Protein AF-A0A9X4P8D5-F1 (afdb_monomer)

pLDDT: mean 91.89, std 6.17, range [58.91, 96.31]

Solvent-accessible surface area (backbone atoms only — not comparable to full-atom values): 3896 Å² total; per-residue (Å²): 132,60,66,68,60,53,50,52,50,48,52,50,52,53,50,54,51,52,51,51,53,50,49,51,36,71,74,70,42,54,53,92,77,44,84,52,66,67,61,25,48,54,52,46,51,55,56,48,55,53,52,51,52,53,53,52,48,55,50,51,47,50,44,68,76,70,54,128

Secondary structure (DSSP, 8-state):
--HHHHHHHHHHHHHHHHHHHHHHHHHH--GGG---HHHHHHHHHHHHHHHHHHHHHHHHHHHHHH--

Nearest PDB structures (foldseek):
  4ijj-assembly1_A  TM=8.113E-01  e=3.075E+00  Pseudomonas aeruginosa UCBPP-PA14
  6jyi-assembly1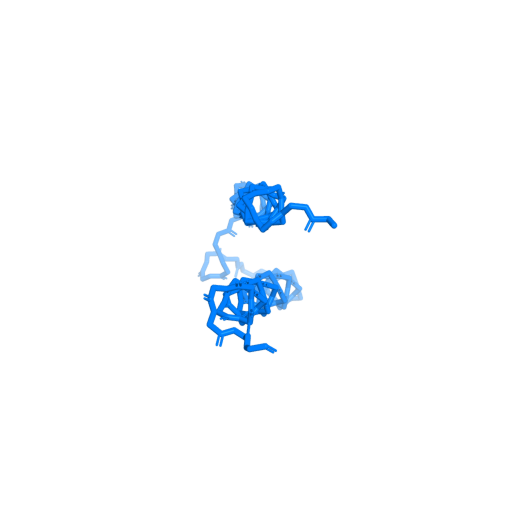_B  TM=7.650E-01  e=4.985E+00  Bacillus cereus ATCC 14579

Sequence (68 aa):
MDKDRLLALLDRIAFEEQCLRNQIIVIAGKPETIQDDILKHQITVALWHSGEVKGLINLAKKVVEYGE

Radius of gyration: 15.39 Å; Cα contacts (8 Å, |Δi|>4): 33; chains: 1; bounding box: 33×18×42 Å

Structure (mmCIF, N/CA/C/O backbone):
data_AF-A0A9X4P8D5-F1
#
_entry.id   AF-A0A9X4P8D5-F1
#
loop_
_atom_site.group_PDB
_atom_site.id
_atom_site.type_symbol
_atom_site.label_atom_id
_atom_site.label_alt_id
_atom_site.label_comp_id
_atom_site.label_asym_id
_atom_site.label_entity_id
_atom_site.label_seq_id
_atom_site.pdbx_PDB_ins_code
_atom_site.Cartn_x
_atom_site.Cartn_y
_atom_site.Cartn_z
_atom_site.occupancy
_atom_site.B_iso_or_equiv
_atom_site.auth_seq_id
_atom_site.auth_comp_id
_atom_site.auth_asym_id
_atom_site.auth_atom_id
_atom_site.pdbx_PDB_model_num
ATOM 1 N N . MET A 1 1 ? 9.361 4.206 -25.218 1.00 61.94 1 MET A N 1
ATOM 2 C CA . MET A 1 1 ? 9.084 4.750 -23.872 1.00 61.94 1 MET A CA 1
ATOM 3 C C . MET A 1 1 ? 10.277 4.376 -23.017 1.00 61.94 1 MET A C 1
ATOM 5 O O . MET A 1 1 ? 10.637 3.211 -23.034 1.00 61.94 1 MET A O 1
ATOM 9 N N . ASP A 1 2 ? 10.948 5.355 -22.416 1.00 86.94 2 ASP A N 1
ATOM 10 C CA . ASP A 1 2 ? 12.218 5.149 -21.710 1.00 86.94 2 ASP A CA 1
ATOM 11 C C . ASP A 1 2 ? 12.011 4.324 -20.426 1.00 86.94 2 ASP A C 1
ATOM 13 O O . ASP A 1 2 ? 11.067 4.590 -19.674 1.00 86.94 2 ASP A O 1
ATOM 17 N N . LYS A 1 3 ? 12.857 3.315 -20.201 1.00 88.62 3 LYS A N 1
ATOM 18 C CA . LYS A 1 3 ? 12.793 2.390 -19.057 1.00 88.62 3 LYS A CA 1
ATOM 19 C C . LYS A 1 3 ? 12.825 3.156 -17.738 1.00 88.62 3 LYS A C 1
ATOM 21 O O . LYS A 1 3 ? 11.998 2.911 -16.860 1.00 88.62 3 LYS A O 1
ATOM 26 N N . ASP A 1 4 ? 13.692 4.157 -17.653 1.00 90.50 4 ASP A N 1
ATOM 27 C CA . ASP A 1 4 ? 13.848 4.992 -16.462 1.00 90.50 4 ASP A CA 1
ATOM 28 C C . ASP A 1 4 ? 12.579 5.798 -16.171 1.00 90.50 4 ASP A C 1
ATOM 30 O O . ASP A 1 4 ? 12.159 5.951 -15.023 1.00 90.50 4 ASP A O 1
ATOM 34 N N . ARG A 1 5 ? 11.891 6.248 -17.225 1.00 92.75 5 ARG A N 1
ATOM 35 C CA . ARG A 1 5 ? 10.624 6.972 -17.092 1.00 92.75 5 ARG A CA 1
ATOM 36 C C . ARG A 1 5 ? 9.503 6.071 -16.576 1.00 92.75 5 ARG A C 1
ATOM 38 O O . ARG A 1 5 ? 8.668 6.540 -15.805 1.00 92.75 5 ARG A O 1
ATOM 45 N N . LEU A 1 6 ? 9.465 4.803 -16.985 1.00 92.31 6 LEU A N 1
ATOM 46 C CA . LEU A 1 6 ? 8.505 3.831 -16.453 1.00 92.31 6 LEU A CA 1
ATOM 47 C C . LEU A 1 6 ? 8.765 3.531 -14.978 1.00 92.31 6 LEU A C 1
ATOM 49 O O . LEU A 1 6 ? 7.822 3.537 -14.190 1.00 92.31 6 LEU A O 1
ATOM 53 N N . LEU A 1 7 ? 10.026 3.321 -14.597 1.00 94.50 7 LEU A N 1
ATOM 54 C CA . LEU A 1 7 ? 10.395 3.090 -13.200 1.00 94.50 7 LEU A CA 1
ATOM 55 C C . LEU A 1 7 ? 10.025 4.287 -12.321 1.00 94.50 7 LEU A C 1
ATOM 57 O O . LEU A 1 7 ? 9.356 4.105 -11.306 1.00 94.50 7 LEU A O 1
ATOM 61 N N . ALA A 1 8 ? 10.322 5.509 -12.769 1.00 94.81 8 ALA A N 1
ATOM 62 C CA . ALA A 1 8 ? 9.943 6.728 -12.057 1.00 94.81 8 ALA A CA 1
ATOM 63 C C . ALA A 1 8 ? 8.417 6.878 -11.891 1.00 94.81 8 ALA A C 1
ATOM 65 O O . ALA A 1 8 ? 7.941 7.344 -10.854 1.00 94.81 8 ALA A O 1
ATOM 66 N N . LEU A 1 9 ? 7.625 6.473 -12.892 1.00 95.00 9 LEU A N 1
ATOM 67 C CA . LEU A 1 9 ? 6.163 6.453 -12.776 1.00 95.00 9 LEU A CA 1
ATOM 68 C C . LEU A 1 9 ? 5.692 5.419 -11.747 1.00 95.00 9 LEU A C 1
ATOM 70 O O . LEU A 1 9 ? 4.827 5.730 -10.931 1.00 95.00 9 LEU A O 1
ATOM 74 N N . LEU A 1 10 ? 6.272 4.218 -11.751 1.00 95.12 10 LEU A N 1
ATOM 75 C CA . LEU A 1 10 ? 5.953 3.169 -10.780 1.00 95.12 10 LEU A CA 1
ATOM 76 C C . LEU A 1 10 ? 6.336 3.575 -9.350 1.00 95.12 10 LEU A C 1
ATOM 78 O O . LEU A 1 10 ? 5.572 3.314 -8.421 1.00 95.12 10 LEU A O 1
ATOM 82 N N . ASP A 1 11 ? 7.470 4.254 -9.167 1.00 95.12 11 ASP A N 1
ATOM 83 C CA . ASP A 1 11 ? 7.878 4.835 -7.882 1.00 95.12 11 ASP A CA 1
ATOM 84 C C . ASP A 1 11 ? 6.884 5.877 -7.386 1.00 95.12 11 ASP A C 1
ATOM 86 O O . ASP A 1 11 ? 6.481 5.850 -6.221 1.00 95.12 11 ASP A O 1
ATOM 90 N N . ARG A 1 12 ? 6.435 6.767 -8.276 1.00 96.00 12 ARG A N 1
ATOM 91 C CA . ARG A 1 12 ? 5.427 7.766 -7.926 1.00 96.00 12 ARG A CA 1
ATOM 92 C C . ARG A 1 12 ? 4.118 7.111 -7.497 1.00 96.00 12 ARG A C 1
ATOM 94 O O . ARG A 1 12 ? 3.566 7.500 -6.478 1.00 96.00 12 ARG A O 1
ATOM 101 N N . ILE A 1 13 ? 3.636 6.108 -8.229 1.00 94.19 13 ILE A N 1
ATOM 102 C CA . ILE A 1 13 ? 2.402 5.397 -7.863 1.00 94.19 13 ILE A CA 1
ATOM 103 C C . ILE A 1 13 ? 2.563 4.707 -6.499 1.00 94.19 13 ILE A C 1
ATOM 105 O O . ILE A 1 13 ? 1.661 4.793 -5.670 1.00 94.19 13 ILE A O 1
ATOM 109 N N . ALA A 1 14 ? 3.713 4.078 -6.232 1.00 94.25 14 ALA A N 1
ATOM 110 C CA . ALA A 1 14 ? 3.988 3.457 -4.933 1.00 94.25 14 ALA A CA 1
ATOM 111 C C . ALA A 1 14 ? 3.981 4.477 -3.784 1.00 94.25 14 ALA A C 1
ATOM 113 O O . ALA A 1 14 ? 3.481 4.187 -2.699 1.00 94.25 14 ALA A O 1
ATOM 114 N N . PHE A 1 15 ? 4.522 5.673 -4.019 1.00 94.81 15 PHE A N 1
ATOM 115 C CA . PHE A 1 15 ? 4.499 6.755 -3.041 1.00 94.81 15 PHE A CA 1
ATOM 116 C C . PHE A 1 15 ? 3.070 7.225 -2.738 1.00 94.81 15 PHE A C 1
ATOM 118 O O . PHE A 1 15 ? 2.686 7.298 -1.572 1.00 94.81 15 PHE A O 1
ATOM 125 N N . GLU A 1 16 ? 2.267 7.489 -3.771 1.00 93.88 16 GLU A N 1
ATOM 126 C CA . GLU A 1 16 ? 0.873 7.928 -3.608 1.00 93.88 16 GLU A CA 1
ATOM 127 C C . GLU A 1 16 ? 0.022 6.862 -2.891 1.00 93.88 16 GLU A C 1
ATOM 129 O O . GLU A 1 16 ? -0.777 7.188 -2.013 1.00 93.88 16 GLU A O 1
ATOM 134 N N . GLU A 1 17 ? 0.235 5.576 -3.197 1.00 93.69 17 GLU A N 1
ATOM 135 C CA . GLU A 1 17 ? -0.419 4.456 -2.504 1.00 93.69 17 GLU A CA 1
ATOM 136 C C . GLU A 1 17 ? -0.072 4.441 -1.009 1.00 93.69 17 GLU A C 1
ATOM 138 O O . GLU A 1 17 ? -0.964 4.369 -0.161 1.00 93.69 17 GLU A O 1
ATOM 143 N N . GLN A 1 18 ? 1.207 4.614 -0.667 1.00 93.62 18 GLN A N 1
ATOM 144 C CA . GLN A 1 18 ? 1.646 4.691 0.725 1.00 93.62 18 GLN A CA 1
ATOM 145 C C . GLN A 1 18 ? 1.043 5.902 1.457 1.00 93.62 18 GLN A C 1
ATOM 147 O O . GLN A 1 18 ? 0.672 5.794 2.632 1.00 93.62 18 GLN A O 1
ATOM 152 N N . CYS A 1 19 ? 0.921 7.050 0.786 1.00 94.50 19 CYS A N 1
ATOM 153 C CA . CYS A 1 19 ? 0.245 8.229 1.326 1.00 94.50 19 CYS A CA 1
ATOM 154 C C . CYS A 1 19 ? -1.233 7.948 1.614 1.00 94.50 19 CYS A C 1
ATOM 156 O O . CYS A 1 19 ? -1.693 8.230 2.723 1.00 94.50 19 CYS A O 1
ATOM 158 N N . LEU A 1 20 ? -1.953 7.341 0.667 1.00 91.88 20 LEU A N 1
ATOM 159 C CA . LEU A 1 20 ? -3.357 6.963 0.834 1.00 91.88 20 LEU A CA 1
ATOM 160 C C . LEU A 1 20 ? -3.534 5.996 2.010 1.00 91.88 20 LEU A C 1
ATOM 162 O O . LEU A 1 20 ? -4.390 6.204 2.870 1.00 91.88 20 LEU A O 1
ATOM 166 N N . ARG A 1 21 ? -2.678 4.973 2.103 1.00 93.94 21 ARG A N 1
ATOM 167 C CA . ARG A 1 21 ? -2.679 4.016 3.214 1.00 93.94 21 ARG A CA 1
ATOM 168 C C . ARG A 1 21 ? -2.520 4.709 4.566 1.00 93.94 21 ARG A C 1
ATOM 170 O O . ARG A 1 21 ? -3.258 4.416 5.507 1.00 93.94 21 ARG A O 1
ATOM 177 N N . ASN A 1 22 ? -1.564 5.629 4.669 1.00 93.88 22 ASN A N 1
ATOM 178 C CA . ASN A 1 22 ? -1.325 6.381 5.897 1.00 93.88 22 ASN A CA 1
ATOM 179 C C . ASN A 1 22 ? -2.527 7.265 6.254 1.00 93.88 22 ASN A C 1
ATOM 181 O O . ASN A 1 22 ? -2.908 7.320 7.420 1.00 93.88 22 ASN A O 1
ATOM 185 N N . GLN A 1 23 ? -3.155 7.912 5.269 1.00 93.56 23 GLN A N 1
ATOM 186 C CA . GLN A 1 23 ? -4.356 8.723 5.485 1.00 93.56 23 GLN A CA 1
ATOM 187 C C . GLN A 1 23 ? -5.530 7.887 6.001 1.00 93.56 23 GLN A C 1
ATOM 189 O O . GLN A 1 23 ? -6.185 8.306 6.952 1.00 93.56 23 GLN A O 1
ATOM 194 N N . ILE A 1 24 ? -5.754 6.688 5.449 1.00 91.38 24 ILE A N 1
ATOM 195 C CA . ILE A 1 24 ? -6.781 5.756 5.942 1.00 91.38 24 ILE A CA 1
ATOM 196 C C . ILE A 1 24 ? -6.554 5.458 7.430 1.00 91.38 24 ILE A C 1
ATOM 198 O O . ILE A 1 24 ? -7.480 5.579 8.228 1.00 91.38 24 ILE A O 1
ATOM 202 N N . ILE A 1 25 ? -5.317 5.129 7.813 1.00 93.38 25 ILE A N 1
ATOM 203 C CA . ILE A 1 25 ? -4.962 4.810 9.205 1.00 93.38 25 ILE A CA 1
ATOM 204 C C . ILE A 1 25 ? -5.118 6.028 10.125 1.00 93.38 25 ILE A C 1
ATOM 206 O O . ILE A 1 25 ? -5.556 5.877 11.260 1.00 93.38 25 ILE A O 1
ATOM 210 N N . VAL A 1 26 ? -4.765 7.230 9.665 1.00 94.62 26 VAL A N 1
ATOM 211 C CA . VAL A 1 26 ? -4.899 8.464 10.459 1.00 94.62 26 VAL A CA 1
ATOM 212 C C . VAL A 1 26 ? -6.366 8.826 10.688 1.00 94.62 26 VAL A C 1
ATOM 214 O O . VAL A 1 26 ? -6.722 9.230 11.790 1.00 94.62 26 VAL A O 1
ATOM 217 N N . ILE A 1 27 ? -7.210 8.685 9.664 1.00 90.94 27 ILE A N 1
ATOM 218 C CA . ILE A 1 27 ? -8.623 9.076 9.725 1.00 90.94 27 ILE A CA 1
ATOM 219 C C . ILE A 1 27 ? -9.441 8.050 10.508 1.00 90.94 27 ILE A C 1
ATOM 221 O O . ILE A 1 27 ? -10.218 8.420 11.384 1.00 90.94 27 ILE A O 1
ATOM 225 N N . ALA A 1 28 ? -9.288 6.767 10.183 1.00 90.19 28 ALA A N 1
ATOM 226 C CA . ALA A 1 28 ? -10.129 5.711 10.737 1.00 90.19 28 ALA A CA 1
ATOM 227 C C . ALA A 1 28 ? -9.510 4.995 11.947 1.00 90.19 28 ALA A C 1
ATOM 229 O O . ALA A 1 28 ? -10.207 4.267 12.650 1.00 90.19 28 ALA A O 1
ATOM 230 N N . GLY A 1 29 ? -8.214 5.189 12.200 1.00 90.69 29 GLY A N 1
ATOM 231 C CA . GLY A 1 29 ? -7.454 4.409 13.170 1.00 90.69 29 GLY A CA 1
ATOM 232 C C . GLY A 1 29 ? -6.940 3.089 12.591 1.00 90.69 29 GLY A C 1
ATOM 233 O O . GLY A 1 29 ? -7.223 2.705 11.452 1.00 90.69 29 GLY A O 1
ATOM 234 N N . LYS A 1 30 ? -6.150 2.367 13.391 1.00 92.94 30 LYS A N 1
ATOM 235 C CA . LYS A 1 30 ? -5.728 1.012 13.021 1.00 92.94 30 LYS A CA 1
ATOM 236 C C . LYS A 1 30 ? -6.892 0.034 13.233 1.00 92.94 30 LYS A C 1
ATOM 238 O O . LYS A 1 30 ? -7.575 0.172 14.251 1.00 92.94 30 LYS A O 1
ATOM 243 N N . PRO A 1 31 ? -7.104 -0.971 12.363 1.00 93.50 31 PRO A N 1
ATOM 244 C CA . PRO A 1 31 ? -8.228 -1.905 12.488 1.00 93.50 31 PRO A CA 1
ATOM 245 C C . PRO A 1 31 ? -8.371 -2.556 13.869 1.00 93.50 31 PRO A C 1
ATOM 247 O O . PRO A 1 31 ? -9.480 -2.742 14.360 1.00 93.50 31 PRO A O 1
ATOM 250 N N . GLU A 1 32 ? -7.258 -2.873 14.530 1.00 93.50 32 GLU A N 1
ATOM 251 C CA . GLU A 1 32 ? -7.228 -3.457 15.874 1.00 93.50 32 GLU A CA 1
ATOM 252 C C . GLU A 1 32 ? -7.757 -2.526 16.977 1.00 93.50 32 GLU A C 1
ATOM 254 O O . GLU A 1 32 ? -8.107 -3.000 18.054 1.00 93.50 32 GLU A O 1
ATOM 259 N N . THR A 1 33 ? -7.842 -1.220 16.712 1.00 94.75 33 THR A N 1
ATOM 260 C CA . THR A 1 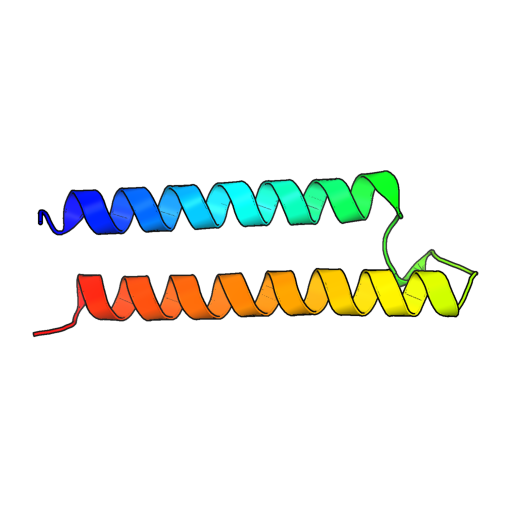33 ? -8.350 -0.207 17.652 1.00 94.75 33 THR A CA 1
ATOM 261 C C . THR A 1 33 ? -9.816 0.168 17.422 1.00 94.75 33 THR A C 1
ATOM 263 O O . THR A 1 33 ? -10.399 0.867 18.248 1.00 94.75 33 THR A O 1
ATOM 266 N N . ILE A 1 34 ? -10.428 -0.293 16.325 1.00 94.75 34 ILE A N 1
ATOM 267 C CA . ILE A 1 34 ? -11.806 0.050 15.950 1.00 94.75 34 ILE A CA 1
ATOM 268 C C . ILE A 1 34 ? -12.781 -0.916 16.638 1.00 94.75 34 ILE A C 1
ATOM 270 O O . ILE A 1 34 ? -12.652 -2.132 16.500 1.00 94.75 34 ILE A O 1
ATOM 274 N N . GLN A 1 35 ? -13.755 -0.368 17.371 1.00 95.12 35 GLN A N 1
ATOM 275 C CA . GLN A 1 35 ? -14.786 -1.143 18.080 1.00 95.12 35 GLN A CA 1
ATOM 276 C C . GLN A 1 35 ? -16.004 -1.480 17.212 1.00 95.12 35 GLN A C 1
ATOM 278 O O . GLN A 1 35 ? -16.645 -2.498 17.441 1.00 95.12 35 GLN A O 1
ATOM 283 N N . ASP A 1 36 ? -16.334 -0.629 16.238 1.0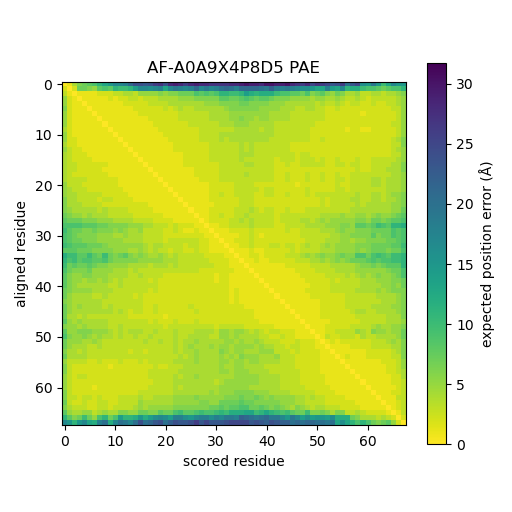0 96.12 36 ASP A N 1
ATOM 284 C CA . ASP A 1 36 ? -17.422 -0.888 15.295 1.00 96.12 36 ASP A CA 1
ATOM 285 C C . ASP A 1 36 ? -16.984 -1.953 14.278 1.00 96.12 36 ASP A C 1
ATOM 287 O O . A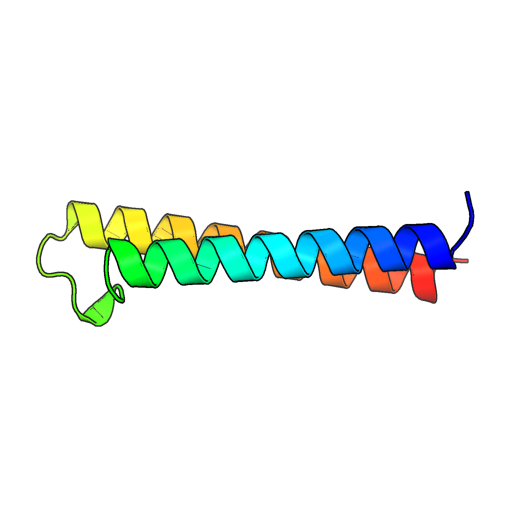SP A 1 36 ? -16.058 -1.734 13.494 1.00 96.12 36 ASP A O 1
ATOM 291 N N . ASP A 1 37 ? -17.637 -3.115 14.303 1.00 96.12 37 ASP A N 1
ATOM 292 C CA . ASP A 1 37 ? -17.258 -4.267 13.479 1.00 96.12 37 ASP A CA 1
ATOM 293 C C . ASP A 1 37 ? -17.417 -4.012 11.973 1.00 96.12 37 ASP A C 1
ATOM 295 O O . ASP A 1 37 ? -16.615 -4.506 11.173 1.00 96.12 37 ASP A O 1
ATOM 299 N N . ILE A 1 38 ? -18.416 -3.218 11.570 1.00 96.31 38 ILE A N 1
ATOM 300 C CA . ILE A 1 38 ? -18.665 -2.896 10.160 1.00 96.31 38 ILE A CA 1
ATOM 301 C C . ILE A 1 38 ? -17.556 -1.977 9.655 1.00 96.31 38 ILE A C 1
ATOM 303 O O . ILE A 1 38 ? -16.923 -2.269 8.637 1.00 96.31 38 ILE A O 1
ATOM 307 N N . LEU A 1 39 ? -17.274 -0.902 10.390 1.00 93.25 39 LEU A N 1
ATOM 308 C CA . LEU A 1 39 ? -16.203 0.031 10.062 1.00 93.25 39 LEU A CA 1
ATOM 309 C C . LEU A 1 39 ? -14.846 -0.678 10.071 1.00 93.25 39 LEU A C 1
ATOM 311 O O . LEU A 1 39 ? -14.064 -0.534 9.132 1.00 93.25 39 LEU A O 1
ATOM 315 N N . LYS A 1 40 ? -14.574 -1.508 11.082 1.00 96.25 40 LYS A N 1
ATOM 316 C CA . LYS A 1 40 ? -13.349 -2.311 11.166 1.00 96.25 40 LYS A CA 1
ATOM 317 C C . LYS A 1 40 ? -13.168 -3.189 9.934 1.00 96.25 40 LYS A C 1
ATOM 319 O O . LYS A 1 40 ? -12.068 -3.233 9.374 1.00 96.25 40 LYS A O 1
ATOM 324 N N . HIS A 1 41 ? -14.225 -3.873 9.500 1.00 96.31 41 HIS A N 1
ATOM 325 C CA . HIS A 1 41 ? -14.190 -4.697 8.297 1.00 96.31 41 HIS A CA 1
ATOM 326 C C . HIS A 1 41 ? -13.896 -3.856 7.049 1.00 96.31 41 HIS A C 1
ATOM 328 O O . HIS A 1 41 ? -12.976 -4.182 6.300 1.00 96.31 41 HIS A O 1
ATOM 334 N N . GLN A 1 42 ? -14.602 -2.739 6.859 1.00 94.12 42 GLN A N 1
ATOM 335 C CA . GLN A 1 42 ? -14.406 -1.847 5.710 1.00 94.12 42 GLN A CA 1
ATOM 336 C C . GLN A 1 42 ? -12.972 -1.307 5.628 1.00 94.12 42 GLN A C 1
ATOM 338 O O . GLN A 1 42 ? -12.354 -1.353 4.564 1.00 94.12 42 GLN A O 1
ATOM 343 N N . ILE A 1 43 ? -12.408 -0.859 6.751 1.00 95.06 43 ILE A N 1
ATOM 344 C CA . ILE A 1 43 ? -11.026 -0.363 6.808 1.00 95.06 43 ILE A CA 1
ATOM 345 C C . ILE A 1 43 ? -10.021 -1.492 6.576 1.00 95.06 43 ILE A C 1
ATOM 347 O O . ILE A 1 43 ? -9.038 -1.300 5.862 1.00 95.06 43 ILE A O 1
ATOM 351 N N . THR A 1 44 ? -10.274 -2.687 7.115 1.00 95.69 44 THR A N 1
ATOM 352 C CA . THR A 1 44 ? -9.432 -3.867 6.867 1.00 95.69 44 THR A CA 1
ATOM 353 C C . THR A 1 44 ? -9.371 -4.197 5.378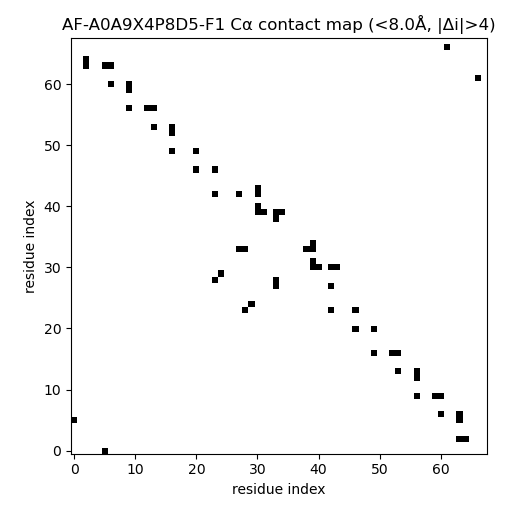 1.00 95.69 44 THR A C 1
ATOM 355 O O . THR A 1 44 ? -8.281 -4.381 4.840 1.00 95.69 44 THR A O 1
ATOM 358 N N . VAL A 1 45 ? -10.520 -4.216 4.698 1.00 94.56 45 VAL A N 1
ATOM 359 C CA . VAL A 1 45 ? -10.606 -4.482 3.256 1.00 94.56 45 VAL A CA 1
ATOM 360 C C . VAL A 1 45 ? -9.911 -3.383 2.449 1.00 94.56 45 VAL A C 1
ATOM 362 O O . VAL A 1 45 ? -9.120 -3.688 1.559 1.00 94.56 45 VAL A O 1
ATOM 365 N N . ALA A 1 46 ? -10.120 -2.108 2.794 1.00 91.50 46 ALA A N 1
ATOM 366 C CA . ALA A 1 46 ? -9.448 -0.991 2.129 1.00 91.50 46 ALA A CA 1
ATOM 367 C C . ALA A 1 46 ? -7.914 -1.082 2.246 1.00 91.50 46 ALA A C 1
ATOM 369 O O . ALA A 1 46 ? -7.195 -0.926 1.257 1.00 91.50 46 ALA A O 1
ATOM 370 N N . LEU A 1 47 ? -7.402 -1.393 3.441 1.00 93.19 47 LEU A N 1
ATOM 371 C CA . LEU A 1 47 ? -5.971 -1.592 3.675 1.00 93.19 47 LEU A CA 1
ATOM 372 C C . LEU A 1 47 ? -5.434 -2.857 2.995 1.00 93.19 47 LEU A C 1
ATOM 374 O O . LEU A 1 47 ? -4.257 -2.889 2.633 1.00 93.19 47 LEU A O 1
ATOM 378 N N . TRP A 1 48 ? -6.251 -3.896 2.834 1.00 92.81 48 TRP A N 1
ATOM 379 C CA . TRP A 1 48 ? -5.863 -5.100 2.108 1.00 92.81 48 TRP A CA 1
ATOM 380 C C . TRP A 1 48 ? -5.684 -4.815 0.611 1.00 92.81 48 TRP A C 1
ATOM 382 O O . TRP A 1 48 ? -4.606 -5.079 0.082 1.00 92.81 48 TRP A O 1
ATOM 392 N N . HIS A 1 49 ? -6.658 -4.163 -0.033 1.00 89.38 49 HIS A N 1
ATOM 393 C CA . HIS A 1 49 ? -6.557 -3.757 -1.441 1.00 89.38 49 HIS A CA 1
ATOM 394 C C . HIS A 1 49 ? -5.366 -2.830 -1.715 1.00 89.38 49 HIS A C 1
ATOM 396 O O . HIS A 1 49 ? -4.679 -2.980 -2.724 1.00 89.38 49 HIS A O 1
ATOM 402 N N . SER A 1 50 ? -5.060 -1.907 -0.795 1.00 88.25 50 SER A N 1
ATOM 403 C CA . SER A 1 50 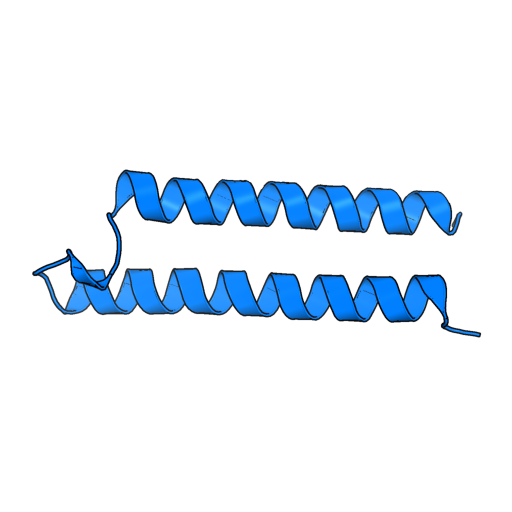? -3.846 -1.077 -0.875 1.00 88.25 50 SER A CA 1
ATOM 404 C C . SER A 1 50 ? -2.570 -1.943 -0.918 1.00 88.25 50 SER A C 1
ATOM 406 O O . SER A 1 50 ? -1.677 -1.722 -1.737 1.00 88.25 50 SER A O 1
ATOM 408 N N . GLY A 1 51 ? -2.523 -3.018 -0.123 1.00 89.06 51 GLY A N 1
ATOM 409 C CA . GLY A 1 51 ? -1.433 -3.995 -0.152 1.00 89.06 51 GLY A CA 1
ATOM 410 C C . GLY A 1 51 ? -1.315 -4.769 -1.473 1.00 89.06 51 GLY A C 1
ATOM 411 O O . GLY A 1 51 ? -0.197 -5.027 -1.926 1.00 89.06 51 GLY A O 1
ATOM 412 N N . GLU A 1 52 ? -2.433 -5.109 -2.119 1.00 92.00 52 GLU A N 1
ATOM 413 C CA . GLU A 1 52 ? -2.432 -5.770 -3.435 1.00 92.00 52 GLU A CA 1
ATOM 414 C C . GLU A 1 52 ? -1.821 -4.874 -4.520 1.00 92.00 52 GLU A C 1
ATOM 416 O O . GLU A 1 52 ? -0.993 -5.331 -5.313 1.00 92.00 52 GLU A O 1
ATOM 421 N N . VAL A 1 53 ? -2.157 -3.578 -4.510 1.00 89.44 53 VAL A N 1
ATOM 422 C CA . VAL A 1 53 ? -1.600 -2.582 -5.441 1.00 89.44 53 VAL A CA 1
ATOM 423 C C . VAL A 1 53 ? -0.077 -2.520 -5.323 1.00 89.44 53 VAL A C 1
ATOM 425 O O . VAL A 1 53 ? 0.621 -2.559 -6.337 1.00 89.44 53 VAL A O 1
ATOM 428 N N . LYS A 1 54 ? 0.465 -2.523 -4.100 1.00 89.88 54 LYS A N 1
ATOM 429 C CA . LYS A 1 54 ? 1.917 -2.599 -3.872 1.00 89.88 54 LYS A CA 1
ATOM 430 C C . LYS A 1 54 ? 2.538 -3.859 -4.485 1.00 89.88 54 LYS A C 1
ATOM 432 O O . LYS A 1 54 ? 3.618 -3.791 -5.075 1.00 89.88 54 LYS A O 1
ATOM 437 N N . GLY A 1 55 ? 1.865 -5.004 -4.367 1.00 90.81 55 GLY A N 1
ATOM 438 C CA . GLY A 1 55 ? 2.284 -6.257 -5.000 1.00 90.81 55 GLY A CA 1
ATOM 439 C C . GLY A 1 55 ? 2.368 -6.147 -6.526 1.00 90.81 55 GLY A C 1
ATOM 440 O O . GLY A 1 55 ? 3.382 -6.528 -7.115 1.00 90.81 55 GLY A O 1
ATOM 441 N N . LEU A 1 56 ? 1.347 -5.558 -7.154 1.00 93.44 56 LEU A N 1
ATOM 442 C CA . LEU A 1 56 ? 1.299 -5.328 -8.601 1.00 93.44 56 LEU A CA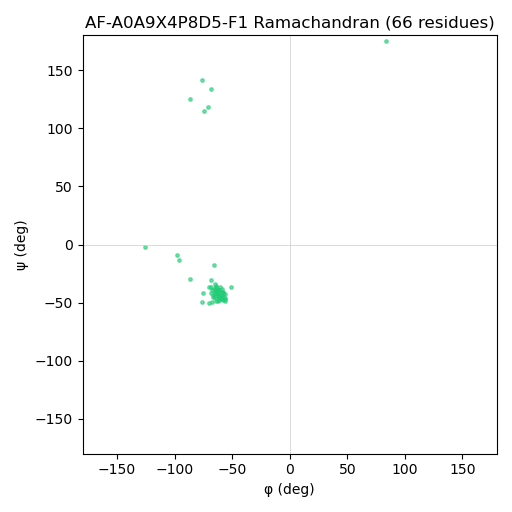 1
ATOM 443 C C . LEU A 1 56 ? 2.382 -4.355 -9.078 1.00 93.44 56 LEU A C 1
ATOM 445 O O . LEU A 1 56 ? 3.028 -4.620 -10.089 1.00 93.44 56 LEU A O 1
ATOM 449 N N . ILE A 1 57 ? 2.639 -3.270 -8.341 1.00 94.06 57 ILE A N 1
ATOM 450 C CA . ILE A 1 57 ? 3.713 -2.320 -8.672 1.00 94.06 57 ILE A CA 1
ATOM 451 C C . ILE A 1 57 ? 5.077 -3.012 -8.623 1.00 94.06 57 ILE A C 1
ATOM 453 O O . ILE A 1 57 ? 5.889 -2.837 -9.530 1.00 94.06 57 ILE A O 1
ATOM 457 N N . ASN A 1 58 ? 5.325 -3.836 -7.603 1.00 93.06 58 ASN A N 1
ATOM 458 C CA . ASN A 1 58 ? 6.570 -4.599 -7.502 1.00 93.06 58 ASN A CA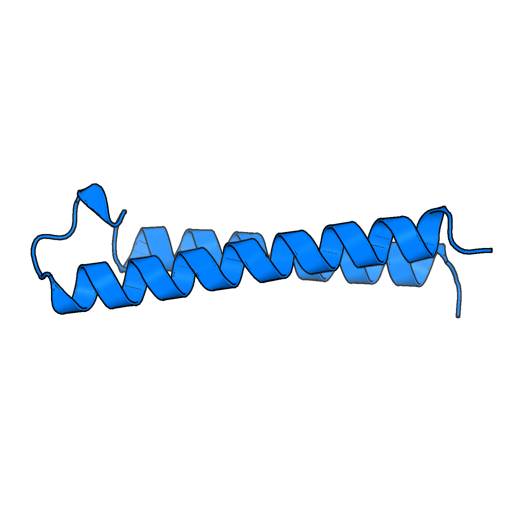 1
ATOM 459 C C . ASN A 1 58 ? 6.734 -5.588 -8.662 1.00 93.06 58 ASN A C 1
ATOM 461 O O . ASN A 1 58 ? 7.840 -5.751 -9.176 1.00 93.06 58 ASN A O 1
ATOM 465 N N . LEU A 1 59 ? 5.650 -6.240 -9.088 1.00 94.38 59 LEU A N 1
ATOM 466 C CA . LEU A 1 59 ? 5.674 -7.113 -10.259 1.00 94.38 59 LEU A CA 1
ATOM 467 C C . LEU A 1 59 ? 5.969 -6.320 -11.539 1.00 94.38 59 LEU A C 1
ATOM 469 O O . LEU A 1 59 ? 6.831 -6.720 -12.315 1.00 94.38 59 LEU A O 1
ATOM 473 N N . ALA A 1 60 ? 5.309 -5.176 -11.731 1.00 93.38 60 ALA A N 1
ATOM 474 C CA . ALA A 1 60 ? 5.535 -4.304 -12.878 1.00 93.38 60 ALA A CA 1
ATOM 475 C C . ALA A 1 60 ? 6.986 -3.806 -12.938 1.00 93.38 60 ALA A C 1
ATOM 477 O O . ALA A 1 60 ? 7.599 -3.854 -14.001 1.00 93.38 60 ALA A O 1
ATOM 478 N N . LYS A 1 61 ? 7.570 -3.407 -11.800 1.00 93.81 61 LYS A N 1
ATOM 479 C CA . LYS A 1 61 ? 8.989 -3.026 -11.715 1.00 93.81 61 LYS A CA 1
ATOM 480 C C . LYS A 1 61 ? 9.905 -4.155 -12.166 1.00 93.81 61 LYS A C 1
ATOM 482 O O . LYS A 1 61 ? 10.745 -3.924 -13.024 1.00 93.81 61 LYS A O 1
ATOM 487 N N . LY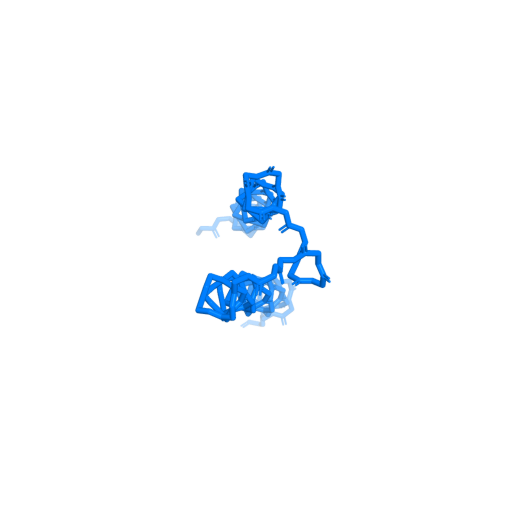S A 1 62 ? 9.679 -5.383 -11.684 1.00 93.75 62 LYS A N 1
ATOM 488 C CA . LYS A 1 62 ? 10.456 -6.556 -12.118 1.00 93.75 62 LYS A CA 1
ATOM 489 C C . LYS A 1 62 ? 10.369 -6.784 -13.626 1.00 93.75 62 LYS A C 1
ATOM 491 O O . LYS A 1 62 ? 11.381 -7.078 -14.248 1.00 93.75 62 LYS A O 1
ATOM 496 N N . VAL A 1 63 ? 9.184 -6.637 -14.219 1.00 93.44 63 VAL A N 1
ATOM 497 C CA . VAL A 1 63 ? 9.010 -6.766 -15.675 1.00 93.44 63 VAL A CA 1
ATOM 498 C C . VAL A 1 63 ? 9.761 -5.660 -16.419 1.00 93.44 63 VAL A C 1
ATOM 500 O O . VAL A 1 63 ? 10.380 -5.928 -17.435 1.00 93.44 63 VAL A O 1
ATOM 503 N N . VAL A 1 64 ? 9.765 -4.427 -15.920 1.00 90.62 64 VAL A N 1
ATOM 504 C CA . VAL A 1 64 ? 10.518 -3.328 -16.549 1.00 90.62 64 VAL A CA 1
ATOM 505 C C . VAL A 1 64 ? 12.035 -3.509 -16.385 1.00 90.62 64 VAL A C 1
ATOM 507 O O . VAL A 1 64 ? 12.813 -3.171 -17.277 1.00 90.62 64 VAL A O 1
ATOM 510 N N . GLU A 1 65 ? 12.481 -4.032 -15.244 1.00 90.38 65 GLU A N 1
ATOM 511 C CA . GLU A 1 65 ? 13.896 -4.231 -14.923 1.00 90.38 65 GLU A CA 1
ATOM 512 C C . GLU A 1 65 ? 14.512 -5.416 -15.668 1.00 90.38 65 GLU A C 1
ATOM 514 O O . GLU A 1 65 ? 15.632 -5.279 -16.166 1.00 90.38 65 GLU A O 1
ATOM 519 N N . TYR A 1 66 ? 13.774 -6.525 -15.759 1.00 89.62 66 TYR A N 1
ATOM 520 C CA . TYR A 1 66 ? 14.268 -7.837 -16.190 1.00 89.62 66 TYR A CA 1
ATOM 521 C C . TYR A 1 66 ? 13.474 -8.462 -17.342 1.00 89.62 66 TYR A C 1
ATOM 523 O O . TYR A 1 66 ? 13.807 -9.564 -17.766 1.00 89.62 66 TYR A O 1
ATOM 531 N N . GLY A 1 67 ? 12.406 -7.817 -17.812 1.00 77.81 67 GLY A N 1
ATOM 532 C CA . GLY A 1 67 ? 11.681 -8.257 -18.998 1.00 77.81 67 GLY A CA 1
ATOM 533 C C . GLY A 1 67 ? 12.528 -8.008 -20.237 1.00 77.81 67 GLY A C 1
ATOM 534 O O . GLY A 1 67 ? 12.907 -6.867 -20.502 1.00 77.81 67 GLY A O 1
ATOM 535 N N . GLU A 1 68 ? 12.853 -9.095 -20.930 1.00 58.91 68 GLU A N 1
ATOM 536 C CA . GLU A 1 68 ? 13.518 -9.109 -22.237 1.00 58.91 68 GLU A CA 1
ATOM 537 C C . GLU A 1 68 ? 12.634 -8.503 -23.336 1.00 58.91 68 GLU A C 1
ATOM 539 O O . GLU A 1 68 ? 11.415 -8.803 -23.362 1.00 58.91 68 GLU A O 1
#

Foldseek 3Di:
DDLVVQLVVLVVVLVVLVVVLVVLCVVLNQLVPDPPPVSSVVSVVVNVVSVVSVVVSVVVNCCSVPPD

Organism: NCBI:txid256731

Mean predicted aligned error: 3.94 Å